Protein AF-Q8NPC8-F1 (afdb_monomer)

InterPro domains:
  IPR002514 Transposase IS3/IS911family [PF01527] (4-42)
  IPR009057 Homedomain-like superfamily [SSF46689] (1-42)

Structure (mmCIF, N/CA/C/O backbone):
data_AF-Q8NPC8-F1
#
_entry.id   AF-Q8NPC8-F1
#
loop_
_atom_site.group_PDB
_atom_site.id
_atom_site.type_symbol
_atom_site.label_atom_id
_atom_site.label_alt_id
_atom_site.label_comp_id
_atom_site.label_asym_id
_atom_site.label_entity_id
_atom_site.label_seq_id
_atom_site.pdbx_PDB_ins_code
_atom_site.Cartn_x
_atom_site.Cartn_y
_atom_site.Cartn_z
_atom_site.occupancy
_atom_site.B_iso_or_equiv
_atom_site.auth_seq_id
_atom_site.auth_comp_id
_atom_site.auth_asym_id
_atom_site.auth_atom_id
_atom_site.pdbx_PDB_model_num
ATOM 1 N N . MET A 1 1 ? -6.271 13.330 15.346 1.00 41.62 1 MET A N 1
ATOM 2 C CA . MET A 1 1 ? -6.596 13.113 13.918 1.00 41.62 1 MET A CA 1
ATOM 3 C C . MET A 1 1 ? -7.016 11.660 13.785 1.00 41.62 1 MET A C 1
ATOM 5 O O . MET A 1 1 ? -6.298 10.839 14.343 1.00 41.62 1 MET A O 1
ATOM 9 N N . PRO A 1 2 ? -8.160 11.322 13.168 1.00 45.38 2 PRO A N 1
ATOM 10 C CA . PRO A 1 2 ? -8.531 9.924 12.984 1.00 45.38 2 PRO A CA 1
ATOM 11 C C . PRO A 1 2 ? -7.461 9.277 12.105 1.00 45.38 2 PRO A C 1
ATOM 13 O O . PRO A 1 2 ? -7.294 9.644 10.942 1.00 45.38 2 PRO A O 1
ATOM 16 N N . THR A 1 3 ? -6.671 8.376 12.679 1.00 59.66 3 THR A N 1
ATOM 17 C CA . THR A 1 3 ? -5.785 7.525 11.895 1.00 59.66 3 THR A CA 1
ATOM 18 C C . THR A 1 3 ? -6.693 6.696 11.005 1.00 59.66 3 THR A C 1
ATOM 20 O O . THR A 1 3 ? -7.578 6.010 11.512 1.00 59.66 3 THR A O 1
ATOM 23 N N . LYS A 1 4 ? -6.540 6.791 9.682 1.00 65.94 4 LYS A N 1
ATOM 24 C CA . LYS A 1 4 ? -7.138 5.805 8.781 1.00 65.94 4 LYS A CA 1
ATOM 25 C C . LYS A 1 4 ? -6.510 4.464 9.141 1.00 65.94 4 LYS A C 1
ATOM 27 O O . LYS A 1 4 ? -5.388 4.176 8.736 1.00 65.94 4 LYS A O 1
ATOM 32 N N . THR A 1 5 ? -7.184 3.711 9.998 1.00 74.69 5 THR A N 1
ATOM 33 C CA . THR A 1 5 ? -6.737 2.393 10.421 1.00 74.69 5 THR A CA 1
ATOM 34 C C . THR A 1 5 ? -7.082 1.442 9.288 1.00 74.69 5 THR A C 1
ATOM 36 O O . THR A 1 5 ? -8.232 1.039 9.136 1.00 74.69 5 THR A O 1
ATOM 39 N N . TYR A 1 6 ? -6.105 1.156 8.432 1.00 83.88 6 TYR A N 1
ATOM 40 C CA . TYR A 1 6 ? -6.222 0.061 7.476 1.00 83.88 6 TYR A CA 1
ATOM 41 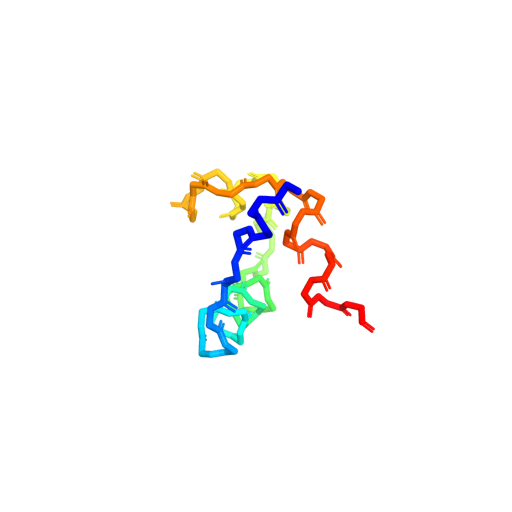C C . TYR A 1 6 ? -6.218 -1.252 8.261 1.00 83.88 6 TYR A C 1
ATOM 43 O O . TYR A 1 6 ? -5.424 -1.396 9.195 1.00 83.88 6 TYR A O 1
ATOM 51 N N . SER A 1 7 ? -7.112 -2.178 7.915 1.00 89.06 7 SER A N 1
ATOM 52 C CA . SER A 1 7 ? -7.117 -3.512 8.513 1.00 89.06 7 SER A CA 1
ATOM 53 C C . SER A 1 7 ? -5.812 -4.236 8.186 1.00 89.06 7 SER A C 1
ATOM 55 O O . SER A 1 7 ? -5.230 -4.031 7.122 1.00 89.06 7 SER A O 1
ATOM 57 N N . GLU A 1 8 ? -5.351 -5.101 9.089 1.00 87.81 8 GLU A N 1
ATOM 58 C CA . GLU A 1 8 ? -4.144 -5.908 8.853 1.00 87.81 8 GLU A CA 1
ATOM 59 C C . GLU A 1 8 ? -4.282 -6.794 7.606 1.00 87.81 8 GLU A C 1
ATOM 61 O O . GLU A 1 8 ? -3.317 -6.973 6.871 1.00 87.81 8 GLU A O 1
ATOM 66 N N . GLU A 1 9 ? -5.495 -7.275 7.320 1.00 90.0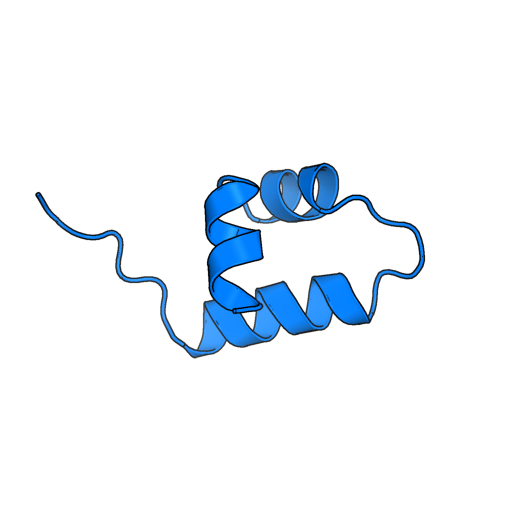6 9 GLU A N 1
ATOM 67 C CA . GLU A 1 9 ? -5.820 -8.015 6.095 1.00 90.06 9 GLU A CA 1
ATOM 68 C C . GLU A 1 9 ? -5.540 -7.182 4.839 1.00 90.06 9 GLU A C 1
ATOM 70 O O . GLU A 1 9 ? -4.814 -7.627 3.958 1.00 90.06 9 GLU A O 1
ATOM 75 N N . PHE A 1 10 ? -5.999 -5.926 4.805 1.00 89.88 10 PHE A N 1
ATOM 76 C CA . PHE A 1 10 ? -5.737 -5.030 3.680 1.00 89.88 10 PHE A CA 1
ATOM 77 C C . PHE A 1 10 ? -4.243 -4.748 3.500 1.00 89.88 10 PHE A C 1
ATOM 79 O O . PHE A 1 10 ? -3.753 -4.714 2.376 1.00 89.88 10 PHE A O 1
ATOM 86 N N . LYS A 1 11 ? -3.504 -4.545 4.599 1.00 89.25 11 LYS A N 1
ATOM 87 C CA . LYS A 1 11 ? -2.051 -4.329 4.532 1.00 89.25 11 LYS A CA 1
ATOM 88 C C . LYS A 1 11 ? -1.348 -5.540 3.934 1.00 89.25 11 LYS A C 1
ATOM 90 O O . LYS A 1 11 ? -0.501 -5.380 3.063 1.00 89.25 11 LYS A O 1
ATOM 95 N N . ARG A 1 12 ? -1.723 -6.738 4.387 1.00 90.56 12 ARG A N 1
ATOM 96 C CA . ARG A 1 12 ? -1.137 -7.996 3.931 1.00 90.56 12 ARG A CA 1
ATOM 97 C C . ARG A 1 12 ? -1.426 -8.251 2.459 1.00 90.56 12 ARG A C 1
ATOM 99 O O . ARG A 1 12 ? -0.503 -8.589 1.732 1.00 90.56 12 ARG A O 1
ATOM 106 N N . ASP A 1 13 ? -2.661 -8.025 2.024 1.00 91.94 13 ASP A N 1
ATOM 107 C CA . ASP A 1 13 ? -3.041 -8.146 0.616 1.00 91.94 13 ASP A CA 1
ATOM 108 C C . ASP A 1 13 ? -2.310 -7.119 -0.252 1.00 91.94 13 ASP A C 1
ATOM 110 O O . ASP A 1 13 ? -1.803 -7.460 -1.316 1.00 91.94 13 ASP A O 1
ATOM 114 N N . ALA A 1 14 ? -2.186 -5.874 0.216 1.00 90.81 14 ALA A N 1
ATOM 115 C CA . ALA A 1 14 ? -1.465 -4.823 -0.493 1.00 90.81 14 ALA A CA 1
ATOM 116 C C . ALA A 1 14 ? 0.034 -5.141 -0.658 1.00 90.81 14 ALA A C 1
ATOM 118 O O . ALA A 1 14 ? 0.594 -4.920 -1.733 1.00 90.81 14 ALA A O 1
ATOM 119 N N . VAL A 1 15 ? 0.675 -5.672 0.389 1.00 89.56 15 VAL A N 1
ATOM 120 C CA . VAL A 1 15 ? 2.077 -6.120 0.352 1.00 89.56 15 VAL A CA 1
ATOM 121 C C . VAL A 1 15 ? 2.224 -7.346 -0.544 1.00 89.56 15 VAL A C 1
ATOM 123 O O . VAL A 1 15 ? 3.069 -7.337 -1.431 1.00 89.56 15 VAL A O 1
ATOM 126 N N . ALA A 1 16 ? 1.355 -8.348 -0.404 1.00 91.31 16 ALA A N 1
ATOM 127 C CA . ALA A 1 16 ? 1.381 -9.544 -1.242 1.00 91.31 16 ALA A CA 1
ATOM 128 C C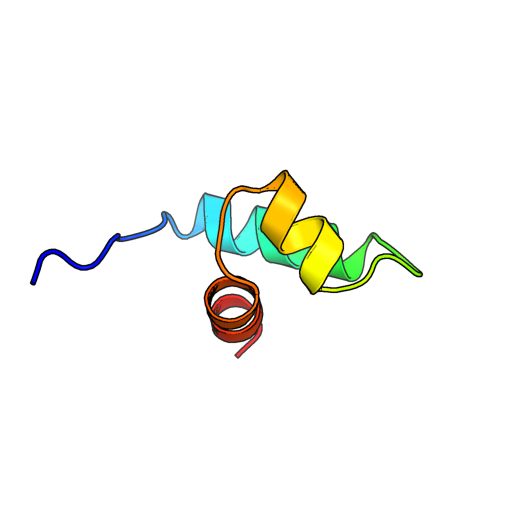 . ALA A 1 16 ? 1.188 -9.203 -2.725 1.00 91.31 16 ALA A C 1
ATOM 130 O O . ALA A 1 16 ? 1.852 -9.784 -3.580 1.00 91.31 16 ALA A O 1
ATOM 131 N N . LEU A 1 17 ? 0.315 -8.242 -3.045 1.00 89.94 17 LEU A N 1
ATOM 132 C CA . LEU A 1 17 ? 0.145 -7.745 -4.407 1.00 89.94 17 LEU A CA 1
ATOM 133 C C . LEU A 1 17 ? 1.441 -7.107 -4.921 1.00 89.94 17 LEU A C 1
ATOM 135 O O . LEU A 1 17 ? 1.839 -7.379 -6.048 1.00 89.94 17 LEU A O 1
ATOM 139 N N . TYR A 1 18 ? 2.116 -6.298 -4.101 1.00 88.00 18 TYR A N 1
ATOM 140 C CA . TYR A 1 18 ? 3.409 -5.702 -4.446 1.00 88.00 18 TYR A CA 1
ATOM 141 C C . TYR A 1 18 ? 4.508 -6.739 -4.667 1.00 88.00 18 TYR A C 1
ATOM 143 O O . TYR A 1 18 ? 5.177 -6.684 -5.694 1.00 88.00 18 TYR A O 1
ATOM 151 N N . GLU A 1 19 ? 4.631 -7.722 -3.780 1.00 87.12 19 GLU A N 1
ATOM 152 C CA . GLU A 1 19 ? 5.604 -8.810 -3.905 1.00 87.12 19 GLU A CA 1
ATOM 153 C C . GLU A 1 19 ? 5.338 -9.713 -5.120 1.00 87.12 19 GLU A C 1
ATOM 155 O O . GLU A 1 19 ? 6.279 -10.174 -5.759 1.00 87.12 19 GLU A O 1
ATOM 160 N N . ASN A 1 20 ? 4.069 -9.959 -5.469 1.00 88.44 20 ASN A N 1
ATOM 161 C CA . ASN A 1 20 ? 3.703 -10.774 -6.636 1.00 88.44 20 ASN A CA 1
ATOM 162 C C . ASN A 1 20 ? 3.791 -10.011 -7.963 1.00 88.44 20 ASN A C 1
ATOM 164 O O . ASN A 1 20 ? 3.766 -10.622 -9.033 1.00 88.44 20 ASN A O 1
ATOM 168 N N . SER A 1 21 ? 3.863 -8.683 -7.922 1.00 84.19 21 SER A N 1
ATOM 169 C CA . SER A 1 21 ? 3.902 -7.861 -9.124 1.00 84.19 21 SER A CA 1
ATOM 170 C C . SER A 1 21 ? 5.343 -7.589 -9.542 1.00 84.19 21 SER A C 1
ATOM 172 O O . SER A 1 21 ? 5.854 -6.481 -9.372 1.00 84.19 21 SER A O 1
ATOM 174 N N . ASP A 1 22 ? 5.991 -8.593 -10.132 1.00 72.69 22 ASP A N 1
ATOM 175 C CA . ASP A 1 22 ? 7.335 -8.464 -10.700 1.00 72.69 22 ASP A CA 1
ATOM 176 C C . ASP A 1 22 ? 7.330 -7.423 -11.841 1.00 72.69 22 ASP A C 1
ATOM 178 O O . ASP A 1 22 ? 6.931 -7.689 -12.976 1.00 72.69 22 ASP A O 1
ATOM 182 N N . GLY A 1 23 ? 7.718 -6.185 -11.518 1.00 75.69 23 GLY A N 1
ATOM 183 C CA . GLY A 1 23 ? 7.794 -5.061 -12.457 1.00 75.69 23 GLY A CA 1
ATOM 184 C C . GLY A 1 23 ? 6.720 -3.979 -12.309 1.00 75.69 23 GLY A C 1
ATOM 185 O O . GLY A 1 23 ? 6.798 -2.967 -13.010 1.00 75.69 23 GLY A O 1
ATOM 186 N N . ALA A 1 24 ? 5.751 -4.118 -11.397 1.00 84.81 24 ALA A N 1
ATOM 187 C CA . ALA A 1 24 ? 4.854 -3.006 -11.090 1.00 84.81 24 ALA A CA 1
ATOM 188 C C . ALA A 1 24 ? 5.534 -2.027 -10.130 1.00 84.81 24 ALA A C 1
ATOM 190 O O . ALA A 1 24 ? 6.107 -2.401 -9.107 1.00 84.81 24 ALA A O 1
ATOM 191 N N . SER A 1 25 ? 5.458 -0.734 -10.437 1.00 87.56 25 SER A N 1
ATOM 192 C CA . SER A 1 25 ? 5.978 0.269 -9.511 1.00 87.56 25 SER A CA 1
ATOM 193 C C . SER A 1 25 ? 5.100 0.363 -8.258 1.00 87.56 25 SER A C 1
ATOM 195 O O . SER A 1 25 ? 3.871 0.322 -8.337 1.00 87.56 25 SER A O 1
ATOM 197 N N . LEU A 1 26 ? 5.721 0.613 -7.099 1.00 86.88 26 LEU A N 1
ATOM 198 C CA . LEU A 1 26 ? 5.029 0.922 -5.837 1.00 86.88 26 LEU A CA 1
ATOM 199 C C . LEU A 1 26 ? 3.949 2.011 -6.022 1.00 86.88 26 LEU A C 1
ATOM 201 O O . LEU A 1 26 ? 2.899 1.988 -5.389 1.00 86.88 26 LEU A O 1
ATOM 205 N N . GLN A 1 27 ? 4.206 2.973 -6.915 1.00 89.81 27 GLN A N 1
ATOM 206 C CA . GLN A 1 27 ? 3.273 4.038 -7.280 1.00 89.81 27 GLN A CA 1
ATOM 207 C C . GLN A 1 27 ? 2.025 3.500 -7.994 1.00 89.81 27 GLN A C 1
ATOM 209 O O . GLN A 1 27 ? 0.927 3.956 -7.692 1.00 89.81 27 GLN A O 1
ATOM 214 N N 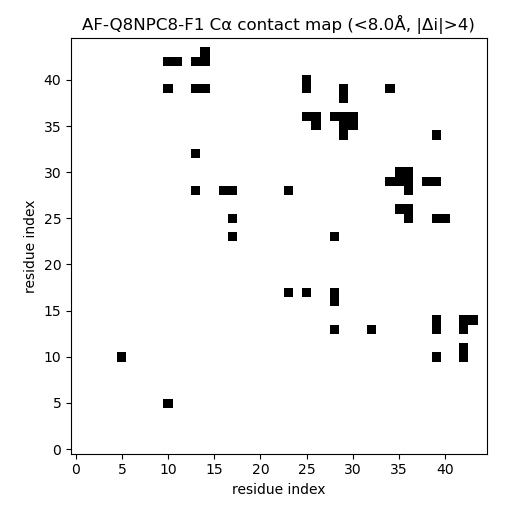. GLN A 1 28 ? 2.183 2.559 -8.930 1.00 90.75 28 GLN A N 1
ATOM 215 C CA . GLN A 1 28 ? 1.063 1.952 -9.653 1.00 90.75 28 GLN A CA 1
ATOM 216 C C . GLN A 1 28 ? 0.172 1.148 -8.716 1.00 90.75 28 GLN A C 1
ATOM 218 O O . GLN A 1 28 ? -1.035 1.350 -8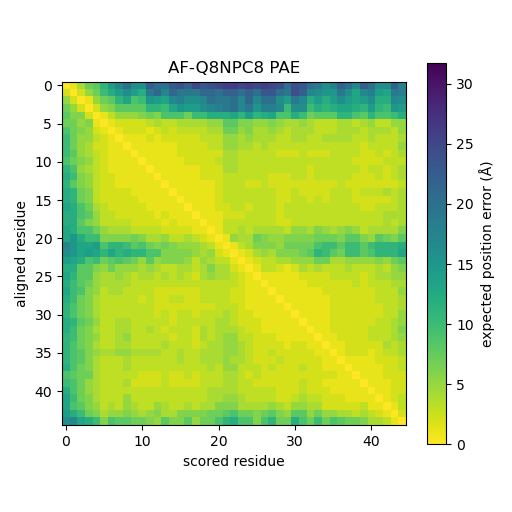.731 1.00 90.75 28 GLN A O 1
ATOM 223 N N . ILE A 1 29 ? 0.760 0.314 -7.859 1.00 90.69 29 ILE A N 1
ATOM 224 C CA . ILE A 1 29 ? -0.008 -0.500 -6.909 1.00 90.69 29 ILE A CA 1
ATOM 225 C C . ILE A 1 29 ? -0.708 0.372 -5.873 1.00 90.69 29 ILE A C 1
ATOM 227 O O . ILE A 1 29 ? -1.884 0.179 -5.589 1.00 90.69 29 ILE A O 1
ATOM 231 N N . ALA A 1 30 ? -0.026 1.392 -5.351 1.00 90.75 30 ALA A N 1
ATOM 232 C CA . ALA A 1 30 ? -0.659 2.334 -4.440 1.00 90.75 30 ALA A CA 1
ATOM 233 C C . ALA A 1 30 ? -1.836 3.072 -5.103 1.00 90.75 30 ALA A C 1
ATOM 235 O O . ALA A 1 30 ? -2.879 3.232 -4.474 1.00 90.75 30 ALA A O 1
ATOM 236 N N . ASN A 1 31 ? -1.695 3.475 -6.372 1.00 91.44 31 ASN A N 1
ATOM 237 C CA . ASN A 1 31 ? -2.779 4.105 -7.126 1.00 91.44 31 ASN A CA 1
ATOM 238 C C . ASN A 1 31 ? -3.960 3.150 -7.352 1.00 91.44 31 ASN A C 1
ATOM 240 O O . ASN A 1 31 ? -5.099 3.582 -7.202 1.00 91.44 31 ASN A O 1
ATOM 244 N N . ASP A 1 32 ? -3.696 1.884 -7.682 1.00 89.81 32 ASP A N 1
ATOM 245 C CA . ASP A 1 32 ? -4.723 0.855 -7.899 1.00 89.81 32 ASP A CA 1
ATOM 246 C C . ASP A 1 32 ? -5.521 0.569 -6.617 1.00 89.81 32 ASP A C 1
ATOM 248 O O . ASP A 1 32 ? -6.749 0.548 -6.610 1.00 89.81 32 ASP A O 1
ATOM 252 N N . LEU A 1 33 ? -4.817 0.499 -5.487 1.00 88.50 33 LEU A N 1
ATOM 253 C CA . LEU A 1 33 ? -5.395 0.357 -4.151 1.00 88.50 33 LEU A CA 1
ATOM 254 C C . LEU A 1 33 ? -6.041 1.653 -3.617 1.00 88.50 33 LEU A C 1
ATOM 256 O O . LEU A 1 33 ? -6.641 1.648 -2.541 1.00 88.50 33 LEU A O 1
ATOM 260 N N . GLY A 1 34 ? -5.892 2.784 -4.316 1.00 89.81 34 GLY A N 1
ATOM 261 C CA . GLY A 1 34 ? -6.402 4.091 -3.885 1.00 89.81 34 GLY A CA 1
ATOM 262 C C . GLY A 1 34 ? -5.708 4.667 -2.641 1.00 89.81 34 GLY A C 1
ATOM 263 O O . GLY A 1 34 ? -6.276 5.514 -1.944 1.00 89.81 34 GLY A O 1
ATOM 264 N N . ILE A 1 35 ? -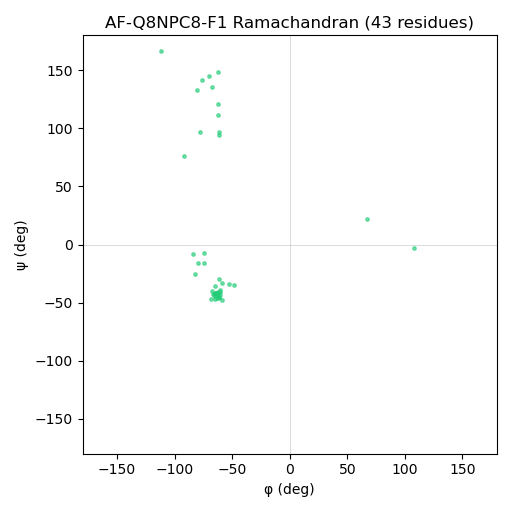4.486 4.220 -2.341 1.00 90.12 35 ILE A N 1
ATOM 265 C CA . ILE A 1 35 ? -3.685 4.657 -1.192 1.00 90.12 35 ILE A CA 1
ATOM 266 C C . ILE A 1 35 ? -2.456 5.458 -1.632 1.00 90.12 35 ILE A C 1
ATOM 268 O O . ILE A 1 35 ? -2.056 5.492 -2.791 1.00 90.12 35 ILE A O 1
ATOM 272 N N . ASN A 1 36 ? -1.814 6.138 -0.683 1.00 90.25 36 ASN A N 1
ATOM 273 C CA . ASN A 1 36 ? -0.559 6.820 -0.972 1.00 90.25 36 ASN A CA 1
ATOM 274 C C . ASN A 1 36 ? 0.595 5.804 -1.046 1.00 90.25 36 ASN A C 1
ATOM 276 O O . ASN A 1 36 ? 0.685 4.913 -0.204 1.00 90.25 36 ASN A O 1
ATOM 280 N N . ARG A 1 37 ? 1.545 5.992 -1.973 1.00 89.56 37 ARG A N 1
ATOM 281 C CA . ARG A 1 37 ? 2.766 5.163 -2.058 1.00 89.56 37 ARG A CA 1
ATOM 282 C C . ARG A 1 37 ? 3.534 5.073 -0.735 1.00 89.56 37 ARG A C 1
ATOM 284 O O . ARG A 1 37 ? 4.130 4.051 -0.432 1.00 89.56 37 ARG A O 1
ATOM 291 N N . VAL A 1 38 ? 3.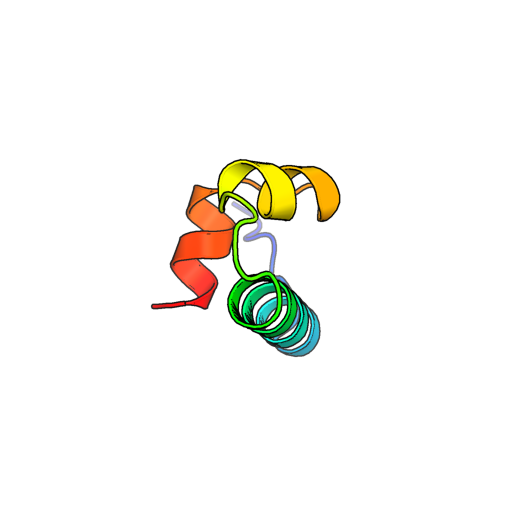520 6.146 0.060 1.00 89.31 38 VAL A N 1
ATOM 292 C CA . VAL A 1 38 ? 4.161 6.184 1.378 1.00 89.31 38 VAL A CA 1
ATOM 293 C C . VAL A 1 38 ? 3.432 5.249 2.333 1.00 89.31 38 VAL A C 1
ATOM 295 O O . VAL A 1 38 ? 4.086 4.532 3.075 1.00 89.31 38 VAL A O 1
ATOM 298 N N . THR A 1 39 ? 2.100 5.203 2.284 1.00 88.94 39 THR A N 1
ATOM 299 C CA . THR A 1 39 ? 1.292 4.264 3.070 1.00 88.94 39 THR A CA 1
ATOM 300 C C . THR A 1 39 ? 1.616 2.820 2.707 1.00 88.94 39 THR A C 1
ATOM 302 O O . THR A 1 39 ? 1.872 2.037 3.610 1.00 88.94 39 THR A O 1
ATOM 305 N N . LEU A 1 40 ? 1.696 2.497 1.412 1.00 89.62 40 LEU A N 1
ATOM 306 C CA . LEU A 1 40 ? 2.088 1.159 0.961 1.00 89.62 40 LEU A CA 1
ATOM 307 C C . LEU A 1 40 ? 3.500 0.788 1.447 1.00 89.62 40 LEU A C 1
ATOM 309 O O . LEU A 1 40 ? 3.696 -0.286 1.996 1.00 89.62 40 LEU A O 1
ATOM 313 N N . LYS A 1 41 ? 4.462 1.717 1.358 1.00 87.56 41 LYS A N 1
ATOM 314 C CA . LYS A 1 41 ? 5.816 1.527 1.905 1.00 87.56 41 LYS A CA 1
ATOM 315 C C . LYS A 1 41 ? 5.839 1.328 3.428 1.00 87.56 41 LYS A C 1
ATOM 317 O O . LYS A 1 41 ? 6.732 0.668 3.932 1.00 87.56 41 LYS A O 1
ATOM 322 N N . ASN A 1 42 ? 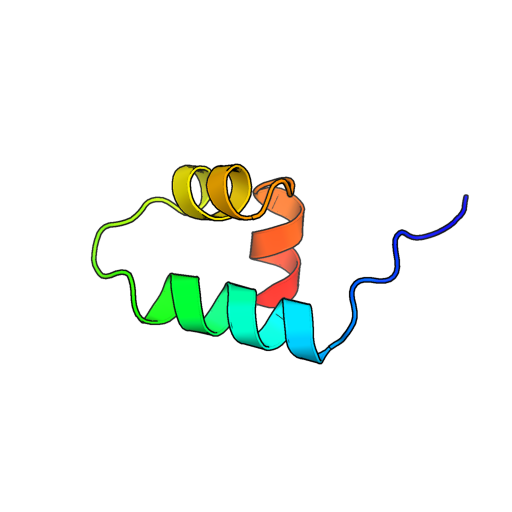4.890 1.911 4.162 1.00 88.12 42 ASN A N 1
ATOM 323 C CA . ASN A 1 42 ? 4.768 1.699 5.609 1.00 88.12 42 ASN A CA 1
ATOM 324 C C . ASN A 1 42 ? 4.186 0.318 5.956 1.00 88.12 42 ASN A C 1
ATOM 326 O O . ASN A 1 42 ? 4.264 -0.070 7.112 1.00 88.12 42 ASN A O 1
ATOM 330 N N . PHE A 1 43 ? 3.563 -0.393 5.011 1.00 86.25 43 PHE A N 1
ATOM 331 C CA . PHE A 1 43 ? 3.079 -1.760 5.246 1.00 86.25 43 PHE A CA 1
ATOM 332 C C . PHE A 1 43 ? 4.184 -2.807 5.089 1.00 86.25 43 PHE A C 1
ATOM 334 O O . PHE A 1 43 ? 4.087 -3.871 5.686 1.00 86.25 43 PHE A O 1
ATOM 341 N N . ASP A 1 44 ? 5.210 -2.483 4.302 1.00 76.31 44 ASP A N 1
ATOM 342 C CA . ASP A 1 44 ? 6.406 -3.300 4.060 1.00 76.31 44 ASP A CA 1
ATOM 343 C C . ASP A 1 44 ? 7.495 -3.129 5.145 1.00 76.31 44 ASP A C 1
ATOM 345 O O . ASP A 1 44 ? 8.494 -3.842 5.144 1.00 76.31 44 ASP A O 1
ATOM 349 N N . GLN A 1 45 ? 7.330 -2.165 6.062 1.00 66.44 45 GLN A N 1
ATOM 350 C CA . GLN A 1 45 ? 8.293 -1.852 7.128 1.00 66.44 45 GLN A CA 1
ATOM 351 C C . GLN A 1 45 ? 7.998 -2.613 8.422 1.00 66.44 45 GLN A C 1
ATOM 353 O O . GLN A 1 45 ? 8.980 -3.062 9.058 1.00 66.44 45 GLN A O 1
#

Secondary structure (DSSP, 8-state):
-------HHHHHHHHHHHHH-TT--HHHHHHHTTS-HHHHHHH--

Nearest PDB structures (foldseek):
  7s03-assembly1_A-2  TM=6.565E-01  e=6.126E-01  Homo sapiens
  7fby-assembly1_A  TM=6.668E-01  e=7.001E-01  Pyrococcus horikoshii OT3
  2cfx-assembly1_C  TM=6.383E-01  e=9.775E-01  Bacillus subtilis
  2dbb-assembly1_B  TM=6.700E-01  e=2.178E+00  Pyrococcus horikoshii OT3
  3mkl-assembly2_B  TM=5.073E-01  e=9.144E-01  Escherichia coli K-12

Radius of gyration: 10.22 Å; Cα contacts (8 Å, |Δi|>4): 30; chains: 1; bounding box: 17×24×26 Å

Foldseek 3Di:
DPDPDDDLVLLVVLVVVVVPPPPDDLCNSCVVVVHDSVVNVVSVD

Solvent-accessible surface area (backbone atoms only — not comparable to full-atom values): 2838 Å² total; per-residue (Å²): 127,88,72,86,76,72,52,70,65,58,42,52,51,54,46,51,51,55,74,69,34,87,83,62,51,64,58,56,54,15,56,75,72,73,46,52,45,68,59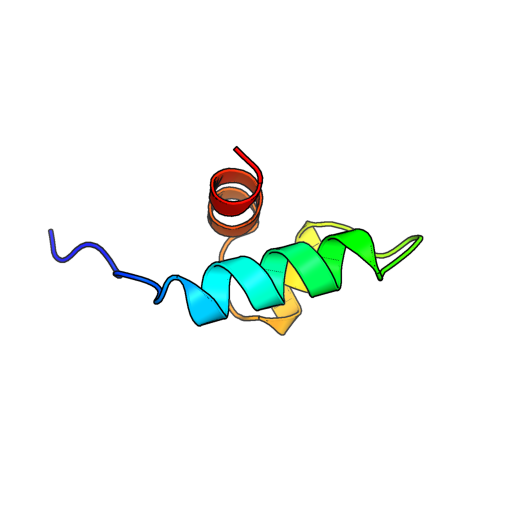,54,55,62,61,76,105

pLDDT: mean 84.02, std 11.43, range [41.62, 91.94]

Organism: Corynebacterium glutamicum (strain ATCC 13032 / DSM 20300 / JCM 1318 / BCRC 11384 / CCUG 27702 / LMG 3730 / NBRC 12168 / NCIMB 10025 / NRRL B-2784 / 534) (NCBI:txid196627)

Sequence (45 aa):
MPTKTYSEEFKRDAVALYENSDGASLQQIANDLGINRVTLKNFDQ

Mean predicted aligned error: 4.84 Å